Protein AF-A0A1C5EF24-F1 (afdb_monomer_lite)

pLDDT: mean 82.25, std 10.72, range [47.72, 94.94]

Sequence (62 aa):
GSARESGRRWVLRLAPDEARAAVAAVTGGAAFAALDDFTLATPSLEDVYLALGGSTKGLVKA

Radius of gyration: 15.34 Å; chains: 1; bounding box: 26×51×25 Å

Foldseek 3Di:
DDWDDDPPDIDDDDDPVVVVVVVCCCCVHPVVVVCPDDDDDDDDPVVVCVVVVHDPPDPPDD

Secondary structure (DSSP, 8-state):
-EEEEETTEEEEE--HHHHHHHHHHHHHSTTGGG-SS----PPPHHHHHHHTT---------

Structure (mmCIF, N/CA/C/O backbone):
data_AF-A0A1C5EF24-F1
#
_entry.id   AF-A0A1C5EF24-F1
#
loop_
_atom_site.group_PDB
_atom_site.id
_atom_site.type_symbol
_atom_site.label_atom_id
_atom_site.label_alt_id
_atom_site.label_comp_id
_atom_site.label_asym_id
_atom_site.label_entity_id
_atom_site.label_seq_id
_atom_site.pdbx_PDB_ins_code
_atom_site.Cartn_x
_atom_site.Cartn_y
_atom_site.Cartn_z
_atom_site.occupancy
_atom_site.B_iso_or_equiv
_atom_site.auth_seq_id
_atom_site.auth_comp_id
_atom_site.auth_asym_id
_atom_site.auth_atom_id
_atom_site.pdbx_PDB_model_num
ATOM 1 N N . GLY A 1 1 ? 13.748 -0.970 -0.534 1.00 72.62 1 GLY A N 1
ATOM 2 C CA . GLY A 1 1 ? 12.780 -0.051 0.097 1.00 72.62 1 GLY A CA 1
ATOM 3 C C . GLY A 1 1 ? 12.842 -0.094 1.616 1.00 72.62 1 GLY A C 1
ATOM 4 O O . GLY A 1 1 ? 13.648 -0.842 2.151 1.00 72.62 1 GLY A O 1
ATOM 5 N N . SER A 1 2 ? 12.014 0.692 2.309 1.00 85.56 2 SER A N 1
ATOM 6 C CA . SER A 1 2 ? 11.821 0.626 3.769 1.00 85.56 2 SER A CA 1
ATOM 7 C C . SER A 1 2 ? 10.352 0.390 4.121 1.00 85.56 2 SER A C 1
ATOM 9 O O . SER A 1 2 ? 9.461 0.790 3.370 1.00 85.56 2 SER A O 1
ATOM 11 N N . ALA A 1 3 ? 10.104 -0.259 5.258 1.00 89.19 3 ALA A N 1
ATOM 12 C CA . ALA A 1 3 ? 8.771 -0.504 5.793 1.00 89.19 3 ALA A CA 1
ATOM 13 C C . ALA A 1 3 ? 8.633 0.172 7.161 1.00 89.19 3 ALA A C 1
ATOM 15 O O . ALA A 1 3 ? 9.556 0.134 7.976 1.00 89.19 3 ALA A O 1
ATOM 16 N N . ARG A 1 4 ? 7.488 0.809 7.405 1.00 88.75 4 ARG A N 1
ATOM 17 C CA . ARG A 1 4 ? 7.114 1.371 8.703 1.00 88.75 4 ARG A CA 1
ATOM 18 C C . ARG A 1 4 ? 5.734 0.871 9.086 1.00 88.75 4 ARG A C 1
ATOM 20 O O . ARG A 1 4 ? 4.776 1.054 8.341 1.00 88.75 4 ARG A O 1
ATOM 27 N N . GLU A 1 5 ? 5.638 0.324 10.284 1.00 92.12 5 GLU A N 1
ATOM 28 C CA . GLU A 1 5 ? 4.398 -0.190 10.851 1.00 92.12 5 GLU A CA 1
ATOM 29 C C . GLU A 1 5 ? 3.916 0.719 11.987 1.00 92.12 5 GLU A C 1
ATOM 31 O O . GLU A 1 5 ? 4.704 1.293 12.743 1.00 92.12 5 GLU A O 1
ATOM 36 N N . SER A 1 6 ? 2.601 0.895 12.083 1.00 85.69 6 SER A N 1
ATOM 37 C CA . SER A 1 6 ? 1.926 1.631 13.149 1.00 85.69 6 SER A CA 1
ATOM 38 C C . SER A 1 6 ? 0.556 0.998 13.393 1.00 85.69 6 SER A C 1
ATOM 40 O O . SER A 1 6 ? -0.429 1.298 12.715 1.00 85.69 6 SER A O 1
ATOM 42 N N . GLY A 1 7 ? 0.501 0.058 14.339 1.00 91.31 7 GLY A N 1
ATOM 43 C CA . GLY A 1 7 ? -0.690 -0.757 14.576 1.00 91.31 7 GLY A CA 1
ATOM 44 C C . GLY A 1 7 ? -1.068 -1.552 13.323 1.00 91.31 7 GLY A C 1
ATOM 45 O O . GLY A 1 7 ? -0.276 -2.341 12.824 1.00 91.31 7 GLY A O 1
ATOM 46 N N . ARG A 1 8 ? -2.271 -1.314 12.786 1.00 84.81 8 ARG A N 1
ATOM 47 C CA . ARG A 1 8 ? -2.741 -1.932 11.530 1.00 84.81 8 ARG A CA 1
ATOM 48 C C . ARG A 1 8 ? -2.329 -1.163 10.269 1.00 84.81 8 ARG A C 1
ATOM 50 O O . ARG A 1 8 ? -2.680 -1.574 9.169 1.00 84.81 8 ARG A O 1
ATOM 57 N N . ARG A 1 9 ? -1.616 -0.040 10.404 1.00 83.69 9 ARG A N 1
ATOM 58 C CA . ARG A 1 9 ? -1.153 0.775 9.274 1.00 83.69 9 ARG A CA 1
ATOM 59 C C . ARG A 1 9 ? 0.273 0.391 8.899 1.00 83.69 9 ARG A C 1
ATOM 61 O O . ARG A 1 9 ? 1.173 0.469 9.729 1.00 83.69 9 ARG A O 1
ATOM 68 N N . TRP A 1 10 ? 0.467 0.057 7.631 1.00 85.75 10 TRP A N 1
ATOM 69 C CA . TRP A 1 10 ? 1.762 -0.277 7.049 1.00 85.75 10 TRP A CA 1
ATOM 70 C C . TRP A 1 10 ? 2.085 0.751 5.968 1.00 85.75 10 TRP A C 1
ATOM 72 O O . TRP A 1 10 ? 1.230 1.091 5.152 1.00 85.75 10 TRP A O 1
ATOM 82 N N . VAL A 1 11 ? 3.306 1.277 5.978 1.00 87.25 11 VAL A N 1
ATOM 83 C CA . VAL A 1 11 ? 3.802 2.226 4.978 1.00 87.25 11 VAL A CA 1
ATOM 84 C C . VAL A 1 11 ? 5.071 1.659 4.369 1.00 87.25 11 VAL A C 1
ATOM 86 O O . VAL A 1 11 ? 6.044 1.404 5.075 1.00 87.25 11 VAL A O 1
ATOM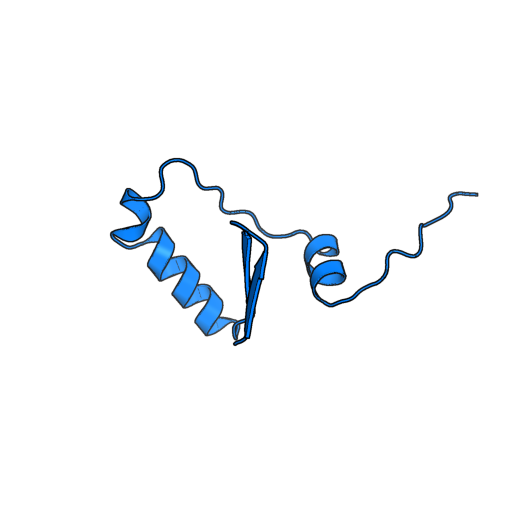 89 N N . LEU A 1 12 ? 5.067 1.498 3.050 1.00 88.94 12 LEU A N 1
ATOM 90 C CA . LEU A 1 12 ? 6.199 1.006 2.276 1.00 88.94 12 LEU A CA 1
ATOM 91 C C . LEU A 1 12 ? 6.753 2.147 1.422 1.00 88.94 12 LEU A C 1
ATOM 93 O O . LEU A 1 12 ? 6.007 2.817 0.708 1.00 88.94 12 LEU A O 1
ATOM 97 N N . ARG A 1 13 ? 8.067 2.361 1.471 1.00 88.50 13 ARG A N 1
ATOM 98 C CA . ARG A 1 13 ? 8.788 3.206 0.512 1.00 88.50 13 ARG A CA 1
ATOM 99 C C . ARG A 1 13 ? 9.606 2.311 -0.391 1.00 88.50 13 ARG A C 1
ATOM 101 O O . ARG A 1 13 ? 10.534 1.651 0.070 1.00 88.50 13 ARG A O 1
ATOM 108 N N . LEU A 1 14 ? 9.272 2.305 -1.668 1.00 90.50 14 LEU A N 1
ATOM 109 C CA . LEU A 1 14 ? 9.886 1.451 -2.676 1.00 90.50 14 LEU A CA 1
ATOM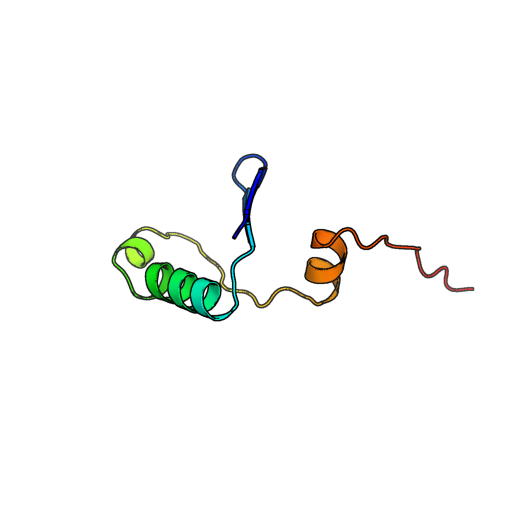 110 C C . LEU A 1 14 ? 10.422 2.317 -3.816 1.00 90.50 14 LEU A C 1
ATOM 112 O O . LEU A 1 14 ? 10.043 3.487 -3.938 1.00 90.50 14 LEU A O 1
ATOM 116 N N . ALA A 1 15 ? 11.290 1.750 -4.653 1.00 93.00 15 ALA A N 1
ATOM 117 C CA . ALA A 1 15 ? 11.576 2.380 -5.937 1.00 93.00 15 ALA A CA 1
ATOM 118 C C . ALA A 1 15 ? 10.282 2.443 -6.783 1.00 93.00 15 ALA A C 1
ATOM 120 O O . ALA A 1 15 ? 9.389 1.617 -6.579 1.00 93.00 15 ALA A O 1
ATOM 121 N N . PRO A 1 16 ? 10.142 3.387 -7.734 1.00 90.12 16 PRO A N 1
ATOM 122 C CA . PRO A 1 16 ? 8.899 3.554 -8.490 1.00 90.12 16 PRO A CA 1
ATOM 123 C C . PRO A 1 16 ? 8.403 2.273 -9.174 1.00 90.12 16 PRO A C 1
ATOM 125 O O . PRO A 1 16 ? 7.210 1.981 -9.136 1.00 90.12 16 PRO A O 1
ATOM 128 N N . ASP A 1 17 ? 9.306 1.486 -9.759 1.00 94.94 17 ASP A N 1
ATOM 129 C CA . ASP A 1 17 ? 8.938 0.247 -10.453 1.00 94.94 17 ASP A CA 1
ATOM 130 C C . ASP A 1 17 ? 8.519 -0.857 -9.482 1.00 94.94 17 ASP A C 1
ATOM 132 O O . ASP A 1 17 ? 7.516 -1.532 -9.705 1.00 94.94 17 ASP A O 1
ATOM 136 N N . GLU A 1 18 ? 9.211 -0.973 -8.349 1.00 93.81 18 GLU A N 1
ATOM 137 C CA . GLU A 1 18 ? 8.838 -1.882 -7.262 1.00 93.81 18 GLU A CA 1
ATOM 138 C C . GLU A 1 18 ? 7.469 -1.520 -6.669 1.00 93.81 18 GLU A C 1
ATOM 140 O O . GLU A 1 18 ? 6.660 -2.404 -6.394 1.00 93.81 18 GLU A O 1
ATOM 145 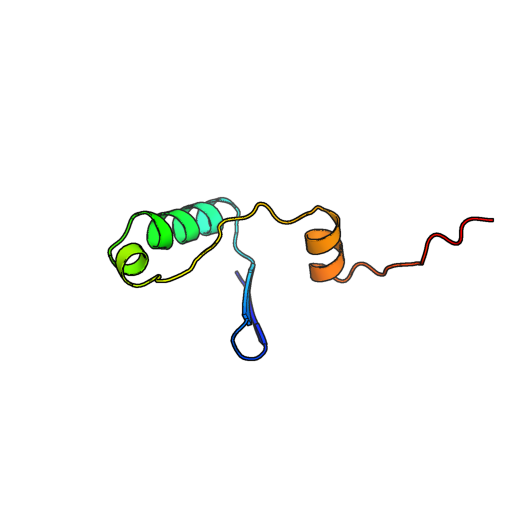N N . ALA A 1 19 ? 7.176 -0.224 -6.507 1.00 90.56 19 ALA A N 1
ATOM 146 C CA . ALA A 1 19 ? 5.881 0.247 -6.020 1.00 90.56 19 ALA A CA 1
ATOM 147 C C . ALA A 1 19 ? 4.746 -0.139 -6.977 1.00 90.56 19 ALA A C 1
ATOM 149 O O . ALA A 1 19 ? 3.715 -0.651 -6.538 1.00 90.56 19 ALA A O 1
ATOM 150 N N . ARG A 1 20 ? 4.947 0.054 -8.288 1.00 91.00 20 ARG A N 1
ATOM 151 C CA . ARG A 1 20 ? 3.973 -0.353 -9.315 1.00 91.00 20 ARG A CA 1
ATOM 152 C C . ARG A 1 20 ? 3.759 -1.864 -9.312 1.00 91.00 20 ARG A C 1
ATOM 154 O O . ARG A 1 20 ? 2.613 -2.305 -9.350 1.00 91.00 20 ARG A O 1
ATOM 161 N N . ALA A 1 21 ? 4.838 -2.641 -9.220 1.00 92.44 21 ALA A N 1
ATOM 162 C CA . ALA A 1 21 ? 4.770 -4.098 -9.162 1.00 92.44 21 ALA A CA 1
ATOM 163 C C . ALA A 1 21 ? 4.025 -4.591 -7.910 1.00 92.44 21 ALA A C 1
ATOM 165 O O . ALA A 1 21 ? 3.178 -5.475 -8.014 1.00 92.44 21 ALA A O 1
ATOM 166 N N . ALA A 1 22 ? 4.281 -3.990 -6.744 1.00 90.38 22 ALA A N 1
ATOM 167 C CA . ALA A 1 22 ? 3.598 -4.338 -5.500 1.00 90.38 22 ALA A CA 1
ATOM 168 C C . ALA A 1 22 ? 2.093 -4.041 -5.566 1.00 90.38 22 ALA A C 1
ATOM 170 O O . ALA A 1 22 ? 1.287 -4.895 -5.199 1.00 90.38 22 ALA A O 1
ATOM 171 N N . VAL A 1 23 ? 1.704 -2.868 -6.084 1.00 89.12 23 VAL A N 1
ATOM 172 C CA . VAL A 1 23 ? 0.284 -2.533 -6.289 1.00 89.12 23 VAL A CA 1
ATOM 173 C C . VAL A 1 23 ? -0.361 -3.535 -7.242 1.00 89.12 23 VAL A C 1
ATOM 175 O O . VAL A 1 23 ? -1.397 -4.090 -6.899 1.00 89.12 23 VAL A O 1
ATOM 178 N N . ALA A 1 24 ? 0.271 -3.828 -8.383 1.00 91.00 24 ALA A N 1
ATOM 179 C CA . ALA A 1 24 ? -0.250 -4.787 -9.357 1.00 91.00 24 ALA A CA 1
ATOM 180 C C . ALA A 1 24 ? -0.395 -6.207 -8.783 1.00 91.00 24 ALA A C 1
ATOM 182 O O . ALA A 1 24 ? -1.370 -6.889 -9.080 1.00 91.00 24 ALA A O 1
ATOM 183 N N . ALA A 1 25 ? 0.539 -6.653 -7.940 1.00 89.94 25 ALA A N 1
ATOM 184 C CA . ALA A 1 25 ? 0.457 -7.960 -7.291 1.00 89.94 25 ALA A CA 1
ATOM 185 C C . ALA A 1 25 ? -0.726 -8.049 -6.312 1.00 89.94 25 ALA A C 1
ATOM 187 O O . ALA A 1 25 ? -1.407 -9.074 -6.258 1.00 89.94 25 ALA A O 1
ATOM 188 N N . VAL A 1 26 ? -0.991 -6.973 -5.563 1.00 87.62 26 VAL A N 1
ATOM 189 C CA . VAL A 1 26 ? -2.120 -6.904 -4.622 1.00 87.62 26 VAL A CA 1
ATOM 190 C C . VAL A 1 26 ? -3.448 -6.793 -5.364 1.00 87.62 26 VAL A C 1
ATOM 192 O O . VAL A 1 26 ? -4.397 -7.481 -5.001 1.00 87.62 26 VAL A O 1
ATOM 195 N N . THR A 1 27 ? -3.525 -5.953 -6.400 1.00 88.25 27 THR A N 1
ATOM 196 C CA . THR A 1 27 ? -4.786 -5.667 -7.099 1.00 88.25 27 THR A CA 1
ATOM 197 C C . THR A 1 27 ? -5.121 -6.641 -8.224 1.00 88.25 27 THR A C 1
ATOM 199 O O . THR A 1 27 ? -6.285 -6.766 -8.587 1.00 88.25 27 THR A O 1
ATOM 202 N N . GLY A 1 28 ? -4.129 -7.337 -8.781 1.00 87.56 28 GLY A N 1
ATOM 203 C CA . GLY A 1 28 ? -4.305 -8.290 -9.881 1.00 87.56 28 GLY A CA 1
ATOM 204 C C . GLY A 1 28 ? -4.225 -9.764 -9.476 1.00 87.56 28 GLY A C 1
ATOM 205 O O . GLY A 1 28 ? -4.393 -10.632 -10.329 1.00 87.56 28 GLY A O 1
ATOM 206 N N . GLY A 1 29 ? -3.927 -10.065 -8.209 1.00 82.75 29 GLY A N 1
ATOM 207 C CA . GLY A 1 29 ? -3.701 -11.427 -7.719 1.00 82.75 29 GLY A CA 1
ATOM 208 C C . GLY A 1 29 ? -4.823 -11.973 -6.836 1.00 82.75 29 GLY A C 1
ATOM 209 O O . GLY A 1 29 ? -5.782 -11.284 -6.504 1.00 82.75 29 GLY A O 1
ATOM 210 N N . ALA A 1 30 ? -4.659 -13.215 -6.369 1.00 83.38 30 ALA A N 1
ATOM 211 C CA . ALA A 1 30 ? -5.587 -13.853 -5.426 1.00 83.38 30 ALA A CA 1
ATOM 212 C C . ALA A 1 30 ? -5.735 -13.079 -4.100 1.00 83.38 30 ALA A C 1
ATOM 214 O O . ALA A 1 30 ? -6.761 -13.191 -3.436 1.00 83.38 30 ALA A O 1
ATOM 215 N N . ALA A 1 31 ? -4.736 -12.262 -3.743 1.00 82.69 31 ALA A N 1
ATOM 216 C CA . ALA A 1 31 ? -4.801 -11.351 -2.604 1.00 82.69 31 ALA A CA 1
ATOM 217 C C . ALA A 1 31 ? -5.964 -10.357 -2.721 1.00 82.69 31 ALA A C 1
ATOM 219 O O . ALA A 1 31 ? -6.573 -10.032 -1.708 1.00 82.69 31 ALA A O 1
ATOM 220 N N . PHE A 1 32 ? -6.314 -9.932 -3.938 1.00 83.56 32 PHE A N 1
ATOM 221 C CA . PHE A 1 32 ? -7.424 -9.016 -4.172 1.00 83.56 32 PHE A CA 1
ATOM 222 C C . PHE A 1 32 ? -8.756 -9.584 -3.684 1.00 83.56 32 PHE A C 1
ATOM 224 O O . PHE A 1 32 ? -9.536 -8.879 -3.058 1.00 83.56 32 PHE A O 1
ATOM 231 N N . ALA A 1 33 ? -8.990 -10.879 -3.913 1.00 83.56 33 ALA A N 1
ATOM 232 C CA . ALA A 1 33 ? -10.208 -11.558 -3.478 1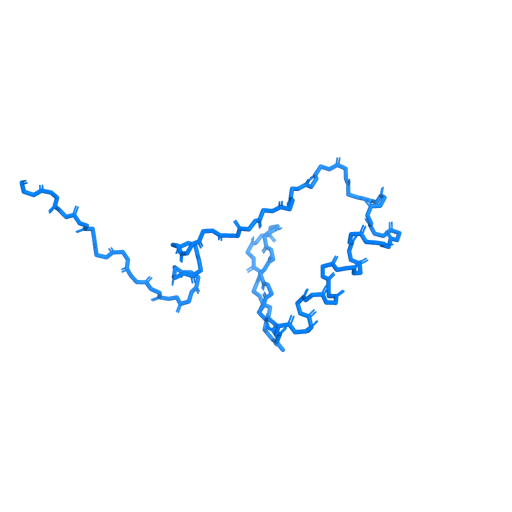.00 83.56 33 ALA A CA 1
ATOM 233 C C . ALA A 1 33 ? -10.321 -11.680 -1.948 1.00 83.56 33 ALA A C 1
ATOM 235 O O . ALA A 1 33 ? -11.405 -11.947 -1.444 1.00 83.56 33 ALA A O 1
ATOM 236 N N . ALA A 1 34 ? -9.217 -11.499 -1.218 1.00 85.69 34 ALA A N 1
ATOM 237 C CA . ALA A 1 34 ? -9.197 -11.485 0.241 1.00 85.69 34 ALA A CA 1
ATOM 238 C C . ALA A 1 34 ? -9.369 -10.071 0.837 1.00 85.69 34 ALA A C 1
ATOM 240 O O . ALA A 1 34 ? -9.377 -9.928 2.059 1.00 85.69 34 ALA A O 1
ATOM 241 N N . LEU A 1 35 ? -9.463 -9.024 0.006 1.00 83.31 35 LEU A N 1
ATOM 242 C CA . LEU A 1 35 ? -9.684 -7.649 0.451 1.00 83.31 35 LEU A CA 1
ATOM 243 C C . LEU A 1 35 ? -11.187 -7.338 0.450 1.00 83.31 35 LEU A C 1
ATOM 245 O O . LEU A 1 35 ? -11.752 -7.032 -0.595 1.00 83.31 35 LEU A O 1
ATOM 249 N N . ASP A 1 36 ? -11.822 -7.390 1.622 1.00 78.81 36 ASP A N 1
ATOM 250 C CA . ASP A 1 36 ? -13.268 -7.140 1.751 1.00 78.81 36 ASP A CA 1
ATOM 251 C C . ASP A 1 36 ? -13.654 -5.665 1.525 1.00 78.81 36 ASP A C 1
ATOM 253 O O . ASP A 1 36 ? -14.672 -5.374 0.902 1.00 78.81 36 ASP A O 1
ATOM 257 N N . ASP A 1 37 ? -12.842 -4.725 2.020 1.00 81.19 37 ASP A N 1
ATOM 258 C CA . ASP A 1 37 ? -13.077 -3.280 1.912 1.00 81.19 37 ASP A CA 1
ATOM 259 C C . ASP A 1 37 ? -11.735 -2.555 1.753 1.00 81.19 37 ASP A C 1
ATOM 261 O O . ASP A 1 37 ? -11.026 -2.276 2.725 1.00 81.19 37 ASP A O 1
ATOM 265 N N . PHE A 1 38 ? -11.328 -2.317 0.505 1.00 80.12 38 PHE A N 1
ATOM 266 C CA . PHE A 1 38 ? -10.096 -1.594 0.206 1.00 80.12 38 PHE A CA 1
ATOM 267 C C . PHE A 1 38 ? -10.383 -0.380 -0.675 1.00 80.12 38 PHE A C 1
ATOM 269 O O . PHE A 1 38 ? -11.243 -0.386 -1.552 1.00 80.12 38 PHE A O 1
ATOM 276 N N . THR A 1 39 ? -9.605 0.677 -0.462 1.00 80.12 39 THR A N 1
ATOM 277 C CA . THR A 1 39 ? -9.612 1.869 -1.308 1.00 80.12 39 THR A CA 1
ATOM 278 C C . THR A 1 39 ? -8.216 2.078 -1.866 1.00 80.12 39 THR A C 1
ATOM 280 O O . THR A 1 39 ? -7.236 2.094 -1.120 1.00 80.12 39 THR A O 1
ATOM 283 N N . LEU A 1 40 ? -8.126 2.275 -3.180 1.00 81.81 40 LEU A N 1
ATOM 284 C CA . LEU A 1 40 ? -6.913 2.758 -3.824 1.00 81.81 40 LEU A CA 1
ATOM 285 C C . LEU A 1 40 ? -7.070 4.257 -4.072 1.00 81.81 40 LEU A C 1
ATOM 287 O O . LEU A 1 40 ? -7.870 4.675 -4.906 1.00 81.81 40 LEU A O 1
ATOM 291 N N . ALA A 1 41 ? -6.302 5.060 -3.345 1.00 84.62 41 ALA A N 1
ATOM 292 C CA . ALA A 1 41 ? -6.279 6.505 -3.503 1.00 84.62 41 ALA A CA 1
ATOM 293 C C . ALA A 1 41 ? -4.868 6.966 -3.857 1.00 84.62 41 ALA A C 1
ATOM 295 O O . ALA A 1 41 ? -3.880 6.493 -3.290 1.00 84.62 41 ALA A O 1
ATOM 296 N N . THR A 1 42 ? -4.771 7.925 -4.773 1.00 83.12 42 THR A N 1
ATOM 297 C CA . THR A 1 42 ? -3.546 8.706 -4.928 1.00 83.12 42 THR A CA 1
ATOM 298 C C . THR A 1 42 ? -3.372 9.575 -3.685 1.00 83.12 42 THR A C 1
ATOM 300 O O . THR A 1 42 ? -4.279 10.357 -3.387 1.00 83.12 42 THR A O 1
ATOM 303 N N . PRO A 1 43 ? -2.249 9.459 -2.954 1.00 79.06 43 PRO A N 1
ATOM 304 C CA . PRO A 1 43 ? -2.008 10.308 -1.797 1.00 79.06 43 PRO A CA 1
ATOM 305 C C . PRO A 1 43 ? -1.935 11.771 -2.234 1.00 79.06 43 PRO A C 1
ATOM 307 O O . PRO A 1 43 ? -1.470 12.076 -3.338 1.00 79.06 43 PRO A O 1
ATOM 310 N N . SER A 1 44 ? -2.374 12.682 -1.366 1.00 84.38 44 SER A N 1
ATOM 311 C CA . SER A 1 44 ? -2.178 14.106 -1.623 1.00 84.38 44 SER A CA 1
ATOM 312 C C . SER A 1 44 ? -0.689 14.463 -1.527 1.00 84.38 44 SER A C 1
ATOM 314 O O . SER A 1 44 ? 0.105 13.765 -0.888 1.00 84.38 44 SER A O 1
ATOM 316 N N . LEU A 1 45 ? -0.288 15.577 -2.147 1.00 86.00 45 LEU A N 1
ATOM 317 C CA . LEU A 1 45 ? 1.082 16.078 -2.010 1.00 86.00 45 LEU A CA 1
ATOM 318 C C . LEU A 1 45 ? 1.424 16.385 -0.545 1.00 86.00 45 LEU A C 1
ATOM 320 O O . LEU A 1 45 ? 2.552 16.150 -0.118 1.00 86.00 45 LEU A O 1
ATOM 324 N N . GLU A 1 46 ? 0.452 16.883 0.218 1.00 87.50 46 GLU A N 1
ATOM 325 C CA . GLU A 1 46 ? 0.599 17.151 1.646 1.00 87.50 46 GLU A CA 1
ATOM 326 C C . GLU A 1 46 ? 0.899 15.865 2.424 1.00 87.50 46 GLU A C 1
ATOM 328 O O . GLU A 1 46 ? 1.871 15.828 3.174 1.00 87.50 46 GLU A O 1
ATOM 333 N N . ASP A 1 47 ? 0.166 14.777 2.173 1.00 83.69 47 ASP A N 1
ATOM 334 C CA . ASP A 1 47 ? 0.423 13.481 2.818 1.00 83.69 47 ASP A CA 1
ATOM 335 C C . ASP A 1 47 ? 1.843 12.976 2.534 1.00 83.69 47 ASP A C 1
ATOM 337 O O . ASP A 1 47 ? 2.542 12.495 3.432 1.00 83.69 47 ASP A O 1
ATOM 341 N N . VAL A 1 48 ? 2.295 13.115 1.283 1.00 82.75 48 VAL A N 1
ATOM 342 C CA . VAL A 1 48 ? 3.657 12.743 0.876 1.00 82.75 48 VAL A CA 1
ATOM 343 C C . VAL A 1 48 ? 4.691 13.622 1.583 1.00 82.75 48 VAL A C 1
ATOM 345 O O . VAL A 1 48 ? 5.685 13.103 2.103 1.00 82.75 48 VAL A O 1
ATOM 348 N N . TYR A 1 49 ? 4.449 14.933 1.640 1.00 83.44 49 TYR A N 1
ATOM 349 C CA . TYR A 1 49 ? 5.317 15.902 2.305 1.00 83.44 49 TYR A CA 1
ATOM 350 C C . TYR A 1 49 ? 5.457 15.602 3.803 1.00 83.44 49 TYR A C 1
ATOM 352 O O . TYR A 1 49 ? 6.578 15.495 4.307 1.00 83.44 49 TYR A O 1
ATOM 360 N N . LEU A 1 50 ? 4.342 15.377 4.502 1.00 84.25 50 LEU A N 1
ATOM 361 C CA . LEU A 1 50 ? 4.337 15.040 5.927 1.00 84.25 50 LEU A CA 1
ATOM 362 C C . LEU A 1 50 ? 5.000 13.693 6.196 1.00 84.25 50 LEU A C 1
ATOM 364 O O . LEU A 1 50 ? 5.813 13.575 7.114 1.00 84.25 50 LEU A O 1
ATOM 368 N N . ALA A 1 51 ? 4.729 12.680 5.369 1.00 79.12 51 ALA A N 1
ATOM 369 C CA . ALA A 1 51 ? 5.375 11.382 5.510 1.00 79.12 51 ALA A CA 1
ATOM 370 C C . ALA A 1 51 ? 6.903 11.500 5.401 1.00 79.12 51 ALA A C 1
ATOM 372 O O . ALA A 1 51 ? 7.623 10.786 6.101 1.00 79.12 51 ALA A O 1
ATOM 373 N N . LEU A 1 52 ? 7.408 12.375 4.522 1.00 82.31 52 LEU A N 1
ATOM 374 C CA . LEU A 1 52 ? 8.837 12.657 4.315 1.00 82.31 52 LEU A CA 1
ATOM 375 C C . LEU A 1 52 ? 9.491 13.496 5.430 1.00 82.31 52 LEU A C 1
ATOM 377 O O . LEU A 1 52 ? 10.682 13.782 5.334 1.00 82.31 52 LEU A O 1
ATOM 381 N N . GLY A 1 53 ? 8.761 13.848 6.492 1.00 81.50 53 GLY A N 1
ATOM 382 C CA . GLY A 1 53 ? 9.283 14.664 7.593 1.00 81.50 53 GLY A CA 1
ATOM 383 C C . GLY A 1 53 ? 9.146 16.168 7.357 1.00 81.50 53 GLY A C 1
ATOM 384 O O . GLY A 1 53 ? 9.779 16.958 8.056 1.00 81.50 53 GLY A O 1
ATOM 385 N N . GLY A 1 54 ? 8.324 16.568 6.384 1.00 81.38 54 GLY A N 1
ATOM 386 C CA . GLY A 1 54 ? 7.888 17.947 6.231 1.00 81.38 54 GLY A CA 1
ATOM 387 C C . GLY A 1 54 ? 7.174 18.451 7.488 1.00 81.38 54 GLY A C 1
ATOM 388 O O . GLY A 1 54 ? 6.504 17.693 8.189 1.00 81.38 54 GLY A O 1
ATOM 389 N N . SER A 1 55 ? 7.330 19.738 7.791 1.00 77.56 55 SER A N 1
ATOM 390 C CA . SER A 1 55 ? 6.719 20.374 8.961 1.00 77.56 55 SER A CA 1
ATOM 391 C C . SER A 1 55 ? 5.618 21.323 8.502 1.00 77.56 55 SER A C 1
ATOM 393 O O . SER A 1 55 ? 5.865 22.201 7.673 1.00 77.56 55 SER A O 1
ATOM 395 N N . THR A 1 56 ? 4.406 21.181 9.044 1.00 64.31 56 THR A N 1
ATOM 396 C CA . THR A 1 56 ? 3.341 22.167 8.836 1.00 64.31 56 THR A CA 1
ATOM 397 C C . THR A 1 56 ? 3.675 23.426 9.640 1.00 64.31 56 THR A C 1
ATOM 399 O O . THR A 1 56 ? 3.284 23.559 10.801 1.00 64.31 56 THR A O 1
ATOM 402 N N . LYS A 1 57 ? 4.392 24.394 9.061 1.00 60.97 57 LYS A N 1
ATOM 403 C CA . LYS A 1 57 ? 4.287 25.764 9.578 1.00 60.97 57 LYS A CA 1
ATOM 404 C C . LYS A 1 57 ? 2.912 26.268 9.162 1.00 60.97 57 LYS A C 1
ATOM 406 O O . LYS A 1 57 ? 2.692 26.523 7.983 1.00 60.97 57 LYS A O 1
ATOM 411 N N . GLY A 1 58 ? 1.982 26.316 10.117 1.00 60.91 58 GLY A N 1
ATOM 412 C CA . GLY A 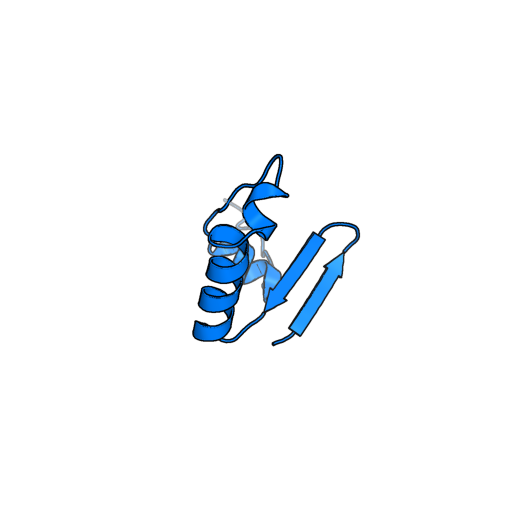1 58 ? 0.624 26.792 9.881 1.00 60.91 58 GLY A CA 1
ATOM 413 C C . GLY A 1 58 ? 0.662 28.124 9.138 1.00 60.91 58 GLY A C 1
ATOM 414 O O . GLY A 1 58 ? 1.284 29.078 9.603 1.00 60.91 58 GLY A O 1
ATOM 415 N N . LEU A 1 59 ? 0.031 28.169 7.966 1.00 55.47 59 LEU A N 1
ATOM 416 C CA . LEU A 1 59 ? -0.268 29.419 7.284 1.00 55.47 59 LEU A CA 1
ATOM 417 C C . LEU A 1 59 ? -1.251 30.176 8.179 1.00 55.47 59 LEU A C 1
ATOM 419 O O . LEU A 1 59 ? -2.456 29.938 8.136 1.00 55.47 59 LEU A O 1
ATOM 423 N N . VAL A 1 60 ? -0.734 31.055 9.035 1.00 50.41 60 VAL A N 1
ATOM 424 C CA . VAL A 1 60 ? -1.569 32.035 9.725 1.00 50.41 60 VAL A CA 1
ATOM 425 C C . VAL A 1 60 ? -2.079 32.979 8.639 1.00 50.41 60 VAL A C 1
ATOM 427 O O . VAL A 1 60 ? -1.304 33.744 8.067 1.00 50.41 60 VAL A O 1
ATOM 430 N N . LYS A 1 61 ? -3.372 32.891 8.313 1.00 47.84 61 LYS A N 1
ATOM 431 C CA . LYS A 1 61 ? -4.058 33.976 7.606 1.00 47.84 61 LYS A CA 1
ATOM 432 C C . LYS A 1 61 ? -4.081 35.178 8.549 1.00 47.8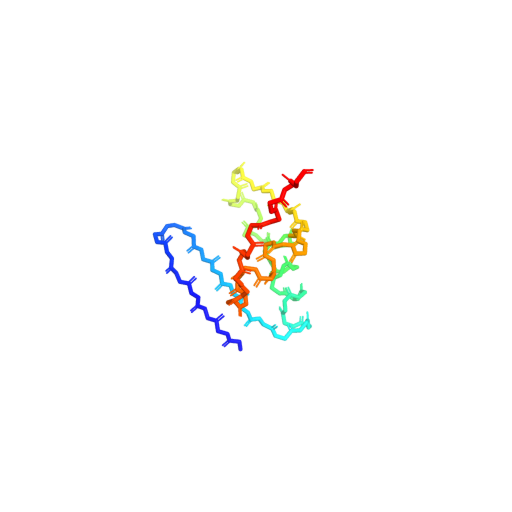4 61 LYS A C 1
ATOM 434 O O . LYS A 1 61 ? -4.679 35.083 9.620 1.00 47.84 61 LYS A O 1
ATOM 439 N N . ALA A 1 62 ? -3.384 36.243 8.162 1.00 47.72 62 ALA A N 1
ATOM 440 C CA . ALA A 1 62 ? -3.613 37.584 8.688 1.00 47.72 62 ALA A CA 1
ATOM 441 C C . ALA A 1 62 ? -4.890 38.170 8.072 1.00 47.72 62 ALA A C 1
ATOM 443 O O . ALA A 1 62 ? -5.192 37.805 6.909 1.00 47.72 62 ALA A O 1
#